Protein AF-A0A7V4LCJ4-F1 (afdb_monomer_lite)

Structure (mmCIF, N/CA/C/O backbone):
data_AF-A0A7V4LCJ4-F1
#
_entry.id   AF-A0A7V4LCJ4-F1
#
loop_
_atom_site.group_PDB
_atom_site.id
_atom_site.type_symbol
_atom_site.label_atom_id
_atom_site.label_alt_id
_atom_site.label_comp_id
_atom_site.label_asym_id
_atom_site.label_entity_id
_atom_site.label_seq_id
_atom_site.pdbx_PDB_ins_code
_atom_site.Cartn_x
_atom_site.Cartn_y
_atom_site.Cartn_z
_atom_site.occupancy
_atom_site.B_iso_or_equiv
_atom_site.auth_seq_id
_atom_site.auth_comp_id
_atom_site.auth_asym_id
_atom_site.auth_atom_id
_atom_site.pdbx_PDB_model_num
ATOM 1 N N . MET A 1 1 ? -3.387 7.070 -2.783 1.00 85.12 1 MET A N 1
ATOM 2 C CA . MET A 1 1 ? -1.949 6.746 -2.826 1.00 85.12 1 MET A CA 1
ATOM 3 C C . MET A 1 1 ? -1.709 5.757 -3.952 1.00 85.12 1 MET A C 1
ATOM 5 O O . MET A 1 1 ? -2.583 4.929 -4.185 1.00 85.12 1 MET A O 1
ATOM 9 N N . ARG A 1 2 ? -0.568 5.851 -4.642 1.00 87.88 2 ARG A N 1
ATOM 10 C CA . ARG A 1 2 ? -0.123 4.853 -5.621 1.00 87.88 2 ARG A CA 1
ATOM 11 C C . ARG A 1 2 ? 1.077 4.107 -5.054 1.00 87.88 2 ARG A C 1
ATOM 13 O O . ARG A 1 2 ? 2.054 4.746 -4.688 1.00 87.88 2 ARG A O 1
ATOM 20 N N . PHE A 1 3 ? 0.974 2.788 -5.010 1.00 88.44 3 PHE A N 1
ATOM 21 C CA . PHE A 1 3 ? 2.030 1.872 -4.605 1.00 88.44 3 PHE A CA 1
ATOM 22 C C . PHE A 1 3 ? 2.718 1.305 -5.842 1.00 88.44 3 PHE A C 1
ATOM 24 O O . PHE A 1 3 ? 2.034 0.913 -6.791 1.00 88.44 3 PHE A O 1
ATOM 31 N N . PHE A 1 4 ? 4.043 1.230 -5.816 1.00 87.25 4 PHE A N 1
ATOM 32 C CA . PHE A 1 4 ? 4.848 0.528 -6.810 1.00 87.25 4 PHE A CA 1
ATOM 33 C C . PHE A 1 4 ? 5.314 -0.794 -6.207 1.00 87.25 4 PHE A C 1
ATOM 35 O O . PHE A 1 4 ? 5.904 -0.829 -5.130 1.00 87.25 4 PHE A O 1
ATOM 42 N N . VAL A 1 5 ? 4.977 -1.896 -6.867 1.00 87.50 5 VAL A N 1
ATOM 43 C CA . VAL A 1 5 ? 5.162 -3.244 -6.320 1.00 87.50 5 VAL A CA 1
ATOM 44 C C . VAL A 1 5 ? 5.657 -4.198 -7.392 1.00 87.50 5 VAL A C 1
ATOM 46 O O . VAL A 1 5 ? 5.302 -4.075 -8.568 1.00 87.50 5 VAL A O 1
ATOM 49 N N . THR A 1 6 ? 6.461 -5.180 -6.988 1.00 87.50 6 THR A N 1
ATOM 50 C CA . THR A 1 6 ? 6.805 -6.302 -7.865 1.00 87.50 6 THR A CA 1
ATOM 51 C C . THR A 1 6 ? 5.586 -7.205 -8.077 1.00 87.50 6 THR A C 1
ATOM 53 O O . THR A 1 6 ? 4.567 -7.079 -7.396 1.00 87.50 6 THR A O 1
ATOM 56 N N . ALA A 1 7 ? 5.674 -8.152 -9.015 1.00 83.38 7 ALA A N 1
ATOM 57 C CA . ALA A 1 7 ? 4.612 -9.136 -9.229 1.00 83.38 7 ALA A CA 1
ATOM 58 C C . ALA A 1 7 ? 4.234 -9.893 -7.939 1.00 83.38 7 ALA A C 1
ATOM 60 O O . ALA A 1 7 ? 3.046 -10.079 -7.675 1.00 83.38 7 ALA A O 1
ATOM 61 N N . ALA A 1 8 ? 5.225 -10.285 -7.131 1.00 82.62 8 ALA A N 1
ATOM 62 C CA . ALA A 1 8 ? 5.003 -11.021 -5.887 1.00 82.62 8 ALA A CA 1
ATOM 63 C C . ALA A 1 8 ? 4.323 -10.137 -4.830 1.00 82.62 8 ALA A C 1
ATOM 65 O O . ALA A 1 8 ? 3.254 -10.482 -4.331 1.00 82.62 8 ALA A O 1
ATOM 66 N N . ASP A 1 9 ? 4.879 -8.951 -4.582 1.00 85.25 9 ASP A N 1
ATOM 67 C CA . ASP A 1 9 ? 4.357 -8.009 -3.583 1.00 85.25 9 ASP A CA 1
ATOM 68 C C . ASP A 1 9 ? 2.964 -7.484 -3.948 1.00 85.25 9 ASP A C 1
ATOM 70 O O . ASP A 1 9 ? 2.136 -7.198 -3.083 1.00 85.25 9 ASP A O 1
ATOM 74 N N . SER A 1 10 ? 2.669 -7.390 -5.249 1.00 87.56 10 SER A N 1
ATOM 75 C CA . SER A 1 10 ? 1.354 -6.964 -5.723 1.00 87.56 10 SER A CA 1
ATOM 76 C C . SER A 1 10 ? 0.244 -7.926 -5.314 1.00 87.56 10 SER A C 1
ATOM 78 O O . SER A 1 10 ? -0.865 -7.475 -5.032 1.00 87.56 10 SER A O 1
ATOM 80 N N . GLN A 1 11 ? 0.528 -9.232 -5.250 1.00 87.50 11 GLN A N 1
ATOM 81 C CA . GLN A 1 11 ? -0.453 -10.219 -4.810 1.00 87.50 11 GLN A CA 1
ATOM 82 C C . GLN A 1 11 ? -0.753 -10.036 -3.325 1.00 87.50 11 GLN A C 1
ATOM 84 O O . GLN A 1 11 ? -1.921 -9.882 -2.971 1.00 87.50 11 GLN A O 1
ATOM 89 N N . GLU A 1 12 ? 0.287 -9.946 -2.492 1.00 88.44 12 GLU A N 1
ATOM 90 C CA . GLU A 1 12 ? 0.134 -9.749 -1.049 1.00 88.44 12 GLU A CA 1
ATOM 91 C C . GLU A 1 12 ? -0.631 -8.454 -0.738 1.00 88.44 12 GLU A C 1
ATOM 93 O O . GLU A 1 12 ? -1.626 -8.468 -0.008 1.00 88.44 12 GLU A O 1
ATOM 98 N N . LEU A 1 13 ? -0.238 -7.336 -1.357 1.00 88.44 13 LEU A N 1
ATOM 99 C CA . LEU A 1 13 ? -0.891 -6.045 -1.148 1.00 88.44 13 LEU A CA 1
ATOM 100 C C . LEU A 1 13 ? -2.367 -6.077 -1.571 1.00 88.44 13 LEU A C 1
ATOM 102 O O . LEU A 1 13 ? -3.231 -5.581 -0.849 1.00 88.44 13 LEU A O 1
ATOM 106 N N . VAL A 1 14 ? -2.681 -6.677 -2.722 1.00 90.81 14 VAL A N 1
ATOM 107 C CA . VAL A 1 14 ? -4.064 -6.799 -3.206 1.00 90.81 14 VAL A CA 1
ATOM 108 C C . VAL A 1 14 ? -4.901 -7.689 -2.291 1.00 90.81 14 VAL A C 1
ATOM 110 O O . VAL A 1 14 ? -6.066 -7.373 -2.049 1.00 90.81 14 VAL A O 1
ATOM 113 N N . GLU A 1 15 ? -4.348 -8.785 -1.775 1.00 90.94 15 GLU A N 1
ATOM 114 C CA . GLU A 1 15 ? -5.051 -9.644 -0.820 1.00 90.94 15 GLU A CA 1
ATOM 115 C C . GLU A 1 15 ? -5.373 -8.900 0.473 1.00 90.94 15 GLU A C 1
ATOM 117 O O . GLU A 1 15 ? -6.510 -8.970 0.943 1.00 90.94 15 GLU A O 1
ATOM 122 N N . VAL A 1 16 ? -4.424 -8.120 0.997 1.00 89.81 16 VAL A N 1
ATOM 123 C CA . VAL A 1 16 ? -4.652 -7.274 2.173 1.00 89.81 16 VAL A CA 1
ATOM 124 C C . VAL A 1 16 ? -5.736 -6.235 1.888 1.00 89.81 16 VAL A C 1
ATOM 126 O O . VAL A 1 16 ? -6.701 -6.145 2.641 1.00 89.81 16 VAL A O 1
ATOM 129 N N . LEU A 1 17 ? -5.648 -5.498 0.779 1.00 90.31 17 LEU A N 1
ATOM 130 C CA . LEU A 1 17 ? -6.649 -4.485 0.424 1.00 90.31 17 LEU A CA 1
ATOM 131 C C . LEU A 1 17 ? -8.045 -5.098 0.222 1.00 90.31 17 LEU A C 1
ATOM 133 O O . LEU A 1 17 ? -9.034 -4.526 0.678 1.00 90.31 17 LEU A O 1
ATOM 137 N N . LYS A 1 18 ? -8.136 -6.282 -0.403 1.00 90.94 18 LYS A N 1
ATOM 138 C CA . LYS A 1 18 ? -9.396 -7.031 -0.552 1.00 90.94 18 LYS A CA 1
ATOM 139 C C . LYS A 1 18 ? -9.966 -7.471 0.793 1.00 90.94 18 LYS A C 1
ATOM 141 O O . LYS A 1 18 ? -11.162 -7.296 1.009 1.00 90.94 18 LYS A O 1
ATOM 146 N N . ALA A 1 19 ? -9.141 -8.054 1.664 1.00 88.75 19 ALA A N 1
ATOM 147 C CA . ALA A 1 19 ? -9.567 -8.533 2.979 1.00 88.75 19 ALA A CA 1
ATOM 148 C C . ALA A 1 19 ? -10.114 -7.391 3.846 1.00 88.75 19 ALA A C 1
ATOM 150 O O . ALA A 1 19 ? -11.091 -7.563 4.569 1.00 88.75 19 ALA A O 1
ATOM 151 N N . GLU A 1 20 ? -9.519 -6.212 3.699 1.00 86.44 20 GLU A N 1
ATOM 152 C CA . GLU A 1 20 ? -9.886 -4.991 4.409 1.00 86.44 20 GLU A CA 1
ATOM 153 C C . GLU A 1 20 ? -11.048 -4.223 3.752 1.00 86.44 20 GLU A C 1
ATOM 155 O O . GLU A 1 20 ? -11.506 -3.212 4.283 1.00 86.44 20 GLU A O 1
ATOM 160 N N . GLY A 1 21 ? -11.528 -4.670 2.585 1.00 87.81 21 GLY A N 1
ATOM 161 C CA . GLY A 1 21 ? -12.590 -3.995 1.833 1.00 87.81 21 GLY A CA 1
ATOM 162 C C . GLY A 1 21 ? -12.184 -2.625 1.281 1.00 87.81 21 GLY A C 1
ATOM 163 O O . GLY A 1 21 ? -13.046 -1.790 1.002 1.00 87.81 21 GLY A O 1
ATOM 164 N N . VAL A 1 22 ? -10.883 -2.373 1.126 1.00 88.50 22 VAL A N 1
ATOM 165 C CA . VAL A 1 22 ? -10.361 -1.104 0.618 1.00 88.50 22 VAL A CA 1
ATOM 166 C C . VAL A 1 22 ? -10.486 -1.094 -0.905 1.00 88.50 22 VAL A C 1
ATOM 168 O O . VAL A 1 22 ? -9.974 -2.001 -1.564 1.00 88.50 22 VAL A O 1
ATOM 171 N N . PRO A 1 23 ? -11.127 -0.077 -1.507 1.00 89.75 23 PRO A N 1
ATOM 172 C CA . PRO A 1 23 ? -11.166 0.049 -2.953 1.00 89.75 23 PRO A CA 1
ATOM 173 C C . PRO A 1 23 ? -9.761 0.339 -3.488 1.00 89.75 23 PRO A C 1
ATOM 175 O O . PRO A 1 23 ? -9.086 1.275 -3.048 1.00 89.75 23 PRO A O 1
ATOM 178 N N . TYR A 1 24 ? -9.343 -0.456 -4.466 1.00 91.62 24 TYR A N 1
ATOM 179 C CA . TYR A 1 24 ? -8.071 -0.290 -5.152 1.00 91.62 24 TYR A CA 1
ATOM 180 C C . TYR A 1 24 ? -8.232 -0.498 -6.657 1.00 91.62 24 TYR A C 1
ATOM 182 O O . TYR A 1 24 ? -9.149 -1.176 -7.124 1.00 91.62 24 TYR A O 1
ATOM 190 N N . GLN A 1 25 ? -7.310 0.079 -7.414 1.00 92.12 25 GLN A N 1
ATOM 191 C CA . GLN A 1 25 ? -7.175 -0.103 -8.846 1.00 92.12 25 GLN A CA 1
ATOM 192 C C . GLN A 1 25 ? -5.757 -0.577 -9.141 1.00 92.12 25 GLN A C 1
ATOM 194 O O . GLN A 1 25 ? -4.786 0.064 -8.752 1.00 92.12 25 GLN A O 1
ATOM 199 N N . MET A 1 26 ? -5.635 -1.704 -9.836 1.00 90.31 26 MET A N 1
ATOM 200 C CA . MET A 1 26 ? -4.343 -2.237 -10.253 1.00 90.31 26 MET A CA 1
ATOM 201 C C . MET A 1 26 ? -4.058 -1.847 -11.704 1.00 90.31 26 MET A C 1
ATOM 203 O O . MET A 1 26 ? -4.942 -1.887 -12.560 1.00 90.31 26 MET A O 1
ATOM 207 N N . GLY A 1 27 ? -2.812 -1.488 -11.977 1.00 86.62 27 GLY A N 1
ATOM 208 C CA . GLY A 1 27 ? -2.295 -1.173 -13.298 1.00 86.62 27 GLY A CA 1
ATOM 209 C C . GLY A 1 27 ? -0.920 -1.794 -13.507 1.00 86.62 27 GLY A C 1
ATOM 210 O O . GLY A 1 27 ? -0.236 -2.188 -12.563 1.00 86.62 27 GLY A O 1
ATOM 211 N N . LYS A 1 28 ? -0.507 -1.891 -14.769 1.00 84.25 28 LYS A N 1
ATOM 212 C CA . LYS A 1 28 ? 0.855 -2.283 -15.127 1.00 84.25 28 LYS A CA 1
ATOM 213 C C . LYS A 1 28 ? 1.699 -1.013 -15.218 1.00 84.25 28 LYS A C 1
ATOM 215 O O . LYS A 1 28 ? 1.436 -0.181 -16.082 1.00 84.25 28 LYS A O 1
ATOM 220 N N . GLY A 1 29 ? 2.662 -0.854 -14.312 1.00 71.50 29 GLY A N 1
ATOM 221 C CA . GLY A 1 29 ? 3.504 0.342 -14.228 1.00 71.50 29 GLY A CA 1
ATOM 222 C C . GLY A 1 29 ? 4.606 0.352 -15.280 1.00 71.50 29 GLY A C 1
ATOM 223 O O . GLY A 1 29 ? 4.840 1.365 -15.933 1.00 71.50 29 GLY A O 1
ATOM 224 N N . GLY A 1 30 ? 5.253 -0.795 -15.488 1.00 77.94 30 GLY A N 1
ATOM 225 C CA . GLY A 1 30 ? 6.308 -0.945 -16.482 1.00 77.94 30 GLY A CA 1
ATOM 226 C C . GLY A 1 30 ? 7.114 -2.220 -16.284 1.00 77.94 30 GLY A C 1
ATOM 227 O O . GLY A 1 30 ? 6.737 -3.106 -15.522 1.00 77.94 30 GLY A O 1
ATOM 228 N N . SER A 1 31 ? 8.238 -2.314 -16.981 1.00 71.75 31 SER A N 1
ATOM 229 C CA . SER A 1 31 ? 9.224 -3.374 -16.782 1.00 71.75 31 SER A CA 1
ATOM 230 C C . SER A 1 31 ? 10.582 -2.729 -16.558 1.00 71.75 31 SER A C 1
ATOM 232 O O . SER A 1 31 ? 11.080 -2.044 -17.457 1.00 71.75 31 SER A O 1
ATOM 234 N N . ILE A 1 32 ? 11.174 -2.938 -15.385 1.00 71.81 32 ILE A N 1
ATOM 235 C CA . ILE A 1 32 ? 12.540 -2.499 -15.114 1.00 71.81 32 ILE A CA 1
ATOM 236 C C . ILE A 1 32 ? 13.467 -3.591 -15.634 1.00 71.81 32 ILE A C 1
ATOM 238 O O . ILE A 1 32 ? 13.328 -4.772 -15.312 1.00 71.81 32 ILE A O 1
ATOM 242 N N . ARG A 1 33 ? 14.384 -3.195 -16.516 1.00 63.25 33 ARG A N 1
ATOM 243 C CA . ARG A 1 33 ? 15.390 -4.086 -17.086 1.00 63.25 33 ARG A CA 1
ATOM 244 C C . ARG A 1 33 ? 16.687 -3.861 -16.328 1.00 63.25 33 ARG A C 1
ATOM 246 O O . ARG A 1 33 ? 17.367 -2.867 -16.568 1.00 63.25 33 ARG A O 1
ATOM 253 N N . GLU A 1 34 ? 17.025 -4.776 -15.429 1.00 61.94 34 GLU A N 1
ATOM 254 C CA . GLU A 1 34 ? 18.325 -4.753 -14.769 1.00 61.94 34 GLU A CA 1
ATOM 255 C C . GLU A 1 34 ? 19.388 -5.334 -15.707 1.00 61.94 34 GLU A C 1
ATOM 257 O O . GLU A 1 34 ? 19.236 -6.414 -16.292 1.00 61.94 34 GLU A O 1
ATOM 262 N N . LEU A 1 35 ? 20.472 -4.579 -15.889 1.00 57.69 35 LEU A N 1
ATOM 263 C CA . LEU A 1 35 ? 21.605 -4.963 -16.724 1.00 57.69 35 LEU A CA 1
ATOM 264 C C . LEU A 1 35 ? 22.308 -6.188 -16.120 1.00 57.69 35 LEU A C 1
ATOM 266 O O . LEU A 1 35 ? 23.120 -6.061 -15.213 1.00 57.69 35 LEU A O 1
ATOM 270 N N . GLY A 1 36 ? 22.005 -7.371 -16.663 1.00 63.78 36 GLY A N 1
ATOM 271 C CA . GLY A 1 36 ? 22.713 -8.626 -16.377 1.00 63.78 36 GLY A CA 1
ATOM 272 C C . GLY A 1 36 ? 21.877 -9.727 -15.722 1.00 63.78 36 GLY A C 1
ATOM 273 O O . GLY A 1 36 ? 22.286 -10.883 -15.785 1.00 63.78 36 GLY A O 1
ATOM 274 N N . THR A 1 37 ? 20.700 -9.410 -15.171 1.00 62.31 37 THR A N 1
ATOM 275 C CA . THR A 1 37 ? 19.968 -10.350 -14.291 1.00 62.31 37 THR A CA 1
ATOM 276 C C . THR A 1 37 ? 18.538 -10.651 -14.754 1.00 62.31 37 THR A C 1
ATOM 278 O O . THR A 1 37 ? 17.969 -11.669 -14.368 1.00 62.31 37 THR A O 1
ATOM 281 N N . GLY A 1 38 ? 17.963 -9.827 -15.638 1.00 64.12 38 GLY A N 1
ATOM 282 C CA . GLY A 1 38 ? 16.626 -10.038 -16.203 1.00 64.12 38 GLY A CA 1
ATOM 283 C C . GLY A 1 38 ? 15.787 -8.761 -16.239 1.00 64.12 38 GLY A C 1
ATOM 284 O O . GLY A 1 38 ? 16.253 -7.673 -15.908 1.00 64.12 38 GLY A O 1
ATOM 285 N N . SER A 1 39 ? 14.539 -8.886 -16.680 1.00 69.31 39 SER A N 1
ATOM 286 C CA . SER A 1 39 ? 13.529 -7.831 -16.557 1.00 69.31 39 SER A CA 1
ATOM 287 C C . SER A 1 39 ? 12.472 -8.268 -15.558 1.00 69.31 39 SER A C 1
ATOM 289 O O . SER A 1 39 ? 11.924 -9.359 -15.720 1.00 69.31 39 SER A O 1
ATOM 291 N N . TYR A 1 40 ? 12.154 -7.425 -14.583 1.00 74.12 40 TYR A N 1
ATOM 292 C CA . TYR A 1 40 ? 11.015 -7.634 -13.694 1.00 74.12 40 TYR A CA 1
ATOM 293 C C . TYR A 1 40 ? 9.918 -6.625 -14.005 1.00 74.12 40 TYR A C 1
ATOM 295 O O . TYR A 1 40 ? 10.163 -5.475 -14.381 1.00 74.12 40 TYR A O 1
ATOM 303 N N . GLU A 1 41 ? 8.683 -7.100 -13.904 1.00 82.94 41 GLU A N 1
ATOM 304 C CA . GLU A 1 41 ? 7.494 -6.288 -14.105 1.00 82.94 41 GLU A CA 1
ATOM 305 C C . GLU A 1 41 ? 7.153 -5.558 -12.809 1.00 82.94 41 GLU A C 1
ATOM 307 O O . GLU A 1 41 ? 7.081 -6.166 -11.739 1.00 82.94 41 GLU A O 1
ATOM 312 N N . ILE A 1 42 ? 6.928 -4.255 -12.934 1.00 85.69 42 ILE A N 1
ATOM 313 C CA . ILE A 1 42 ? 6.442 -3.398 -11.863 1.00 85.69 42 ILE A CA 1
ATOM 314 C C . ILE A 1 42 ? 4.966 -3.128 -12.107 1.00 85.69 42 ILE A C 1
ATOM 316 O O . ILE A 1 42 ? 4.543 -2.716 -13.195 1.00 85.69 42 ILE A O 1
ATOM 320 N N . TYR A 1 43 ? 4.185 -3.336 -11.062 1.00 89.38 43 TYR A N 1
ATOM 321 C CA . TYR A 1 43 ? 2.761 -3.076 -11.022 1.00 89.38 43 TYR A CA 1
ATOM 322 C C . TYR A 1 43 ? 2.497 -1.846 -10.163 1.00 89.38 43 TYR A C 1
ATOM 324 O O . TYR A 1 43 ? 3.232 -1.541 -9.225 1.00 89.38 43 TYR A O 1
ATOM 332 N N . THR A 1 44 ? 1.442 -1.123 -10.513 1.00 91.31 44 THR A N 1
ATOM 333 C CA . THR A 1 44 ? 0.956 0.015 -9.740 1.00 91.31 44 THR A CA 1
ATOM 334 C C . THR A 1 44 ? -0.351 -0.365 -9.077 1.00 91.31 44 THR A C 1
ATOM 336 O O . THR A 1 44 ? -1.267 -0.832 -9.756 1.00 91.31 44 THR A O 1
ATOM 339 N N . VAL A 1 45 ? -0.462 -0.145 -7.775 1.00 91.25 45 VAL A N 1
ATOM 340 C CA . VAL A 1 45 ? -1.717 -0.310 -7.040 1.00 91.25 45 VAL A CA 1
ATOM 341 C C . VAL A 1 45 ? -2.128 1.053 -6.509 1.00 91.25 45 VAL A C 1
ATOM 343 O O . VAL A 1 45 ? -1.470 1.621 -5.648 1.00 91.25 45 VAL A O 1
ATOM 346 N N . ASP A 1 46 ? -3.206 1.612 -7.036 1.00 90.94 46 ASP A N 1
ATOM 347 C CA . ASP A 1 46 ? -3.794 2.848 -6.540 1.00 90.94 46 ASP A CA 1
ATOM 348 C C . ASP A 1 46 ? -4.862 2.491 -5.503 1.00 90.94 46 ASP A C 1
ATOM 350 O O . ASP A 1 46 ? -5.859 1.861 -5.841 1.00 90.94 46 ASP A O 1
ATOM 354 N N . ALA A 1 47 ? -4.680 2.893 -4.245 1.00 90.00 47 ALA A N 1
ATOM 355 C CA . ALA A 1 47 ? -5.688 2.720 -3.199 1.00 90.00 47 ALA A CA 1
ATOM 356 C C . ALA A 1 47 ? -5.925 4.025 -2.437 1.00 90.00 47 ALA A C 1
ATOM 358 O O . ALA A 1 47 ? -5.028 4.866 -2.281 1.00 90.00 47 ALA A O 1
ATOM 359 N N . TYR A 1 48 ? -7.152 4.209 -1.954 1.00 87.38 48 TYR A N 1
ATOM 360 C CA . TYR A 1 48 ? -7.507 5.369 -1.145 1.00 87.38 48 TYR A CA 1
ATOM 361 C C . TYR A 1 48 ? -7.341 5.036 0.336 1.00 87.38 48 TYR A C 1
ATOM 363 O O . TYR A 1 48 ? -8.247 4.506 0.972 1.00 87.38 48 TYR A O 1
ATOM 371 N N . LEU A 1 49 ? -6.154 5.330 0.864 1.00 87.81 49 LEU A N 1
ATOM 372 C CA . LEU A 1 49 ? -5.814 5.122 2.265 1.00 87.81 49 LEU A CA 1
ATOM 373 C C . LEU A 1 49 ? -5.337 6.431 2.897 1.00 87.81 49 LEU A C 1
ATOM 375 O O . LEU A 1 49 ? -4.618 7.187 2.232 1.00 87.81 49 LEU A O 1
ATOM 379 N N . PRO A 1 50 ? -5.718 6.704 4.156 1.00 85.75 50 PRO A N 1
ATOM 380 C CA . PRO A 1 50 ? -5.198 7.843 4.892 1.00 85.75 50 PRO A CA 1
ATOM 381 C C . PRO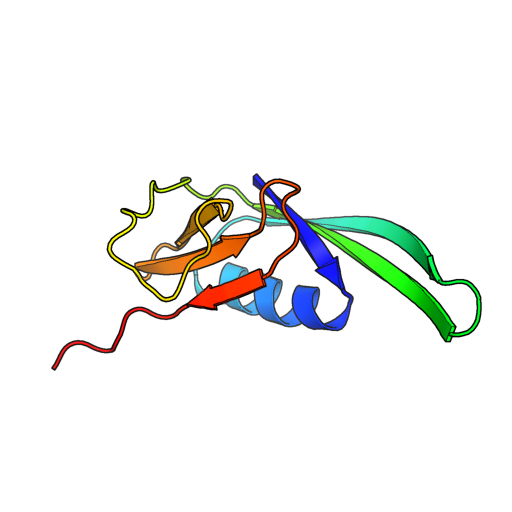 A 1 50 ? -3.713 7.632 5.196 1.00 85.75 50 PRO A C 1
ATOM 383 O O . PRO A 1 50 ? -3.318 6.614 5.770 1.00 85.75 50 PRO A O 1
ATOM 386 N N . GLU A 1 51 ? -2.896 8.611 4.815 1.00 86.81 51 GLU A N 1
ATOM 387 C CA . GLU A 1 51 ? -1.507 8.689 5.262 1.00 86.81 51 GLU A CA 1
ATOM 388 C C . GLU A 1 51 ? -1.487 9.068 6.744 1.00 86.81 51 GLU A C 1
ATOM 390 O O . GLU A 1 51 ? -2.168 10.009 7.166 1.00 86.81 51 GLU A O 1
ATOM 395 N N . ILE A 1 52 ? -0.706 8.338 7.533 1.00 83.62 52 ILE A N 1
ATOM 396 C CA . ILE A 1 52 ? -0.485 8.640 8.940 1.00 83.62 52 ILE A CA 1
ATOM 397 C C . ILE A 1 52 ? 0.967 9.048 9.155 1.00 83.62 52 ILE A C 1
ATOM 399 O O . ILE A 1 52 ? 1.896 8.483 8.578 1.00 83.62 52 ILE A O 1
ATOM 403 N N . LYS A 1 53 ? 1.169 10.032 10.031 1.00 73.56 53 LYS A N 1
ATOM 404 C CA . LYS A 1 53 ? 2.510 10.374 10.496 1.00 73.56 53 LYS A CA 1
ATOM 405 C C . LYS A 1 53 ? 2.936 9.344 11.522 1.00 73.56 53 LYS A C 1
ATOM 407 O O . LYS A 1 53 ? 2.350 9.267 12.602 1.00 73.56 53 LYS A O 1
ATOM 412 N N . ILE A 1 54 ? 3.958 8.578 11.184 1.00 67.44 54 ILE A N 1
ATOM 413 C CA . ILE A 1 54 ? 4.613 7.703 12.141 1.00 67.44 54 ILE A CA 1
ATOM 414 C C . ILE A 1 54 ? 5.530 8.585 12.981 1.00 67.44 54 ILE A C 1
ATOM 416 O O . ILE A 1 54 ? 6.370 9.310 12.450 1.00 67.44 54 ILE A O 1
ATOM 420 N N . SER A 1 55 ? 5.342 8.583 14.296 1.00 56.19 55 SER A N 1
ATOM 421 C CA . SER A 1 55 ? 6.301 9.230 15.187 1.00 56.19 55 SER A CA 1
ATOM 422 C C . SER A 1 55 ? 7.594 8.415 15.194 1.00 56.19 55 SER A C 1
ATOM 424 O O . SER A 1 55 ? 7.540 7.193 15.309 1.00 56.19 55 SER A O 1
ATOM 426 N N . HIS A 1 56 ? 8.744 9.096 15.156 1.00 52.94 56 HIS A N 1
ATOM 427 C CA . HIS A 1 56 ? 10.113 8.541 15.182 1.00 52.94 56 HIS A CA 1
ATOM 428 C C . HIS A 1 56 ? 10.427 7.559 16.335 1.00 52.94 56 HIS A C 1
ATOM 430 O O . HIS A 1 56 ? 11.547 7.072 16.459 1.00 52.94 56 HIS A O 1
ATOM 436 N N . THR A 1 57 ? 9.473 7.298 17.225 1.00 50.03 57 THR A N 1
ATOM 437 C CA . THR A 1 57 ? 9.573 6.318 18.306 1.00 50.03 57 THR A CA 1
ATOM 438 C C . THR A 1 57 ? 9.427 4.874 17.821 1.00 50.03 57 THR A C 1
ATOM 440 O O . THR A 1 57 ? 9.851 3.959 18.527 1.00 50.03 57 THR A O 1
ATOM 443 N N . ASP A 1 58 ? 8.855 4.652 16.635 1.00 56.56 58 ASP A N 1
ATOM 444 C CA . ASP A 1 58 ? 8.790 3.332 16.012 1.00 56.56 58 ASP A CA 1
ATOM 445 C C . ASP A 1 58 ? 10.141 3.013 15.351 1.00 56.56 58 ASP A C 1
ATOM 447 O O . ASP A 1 58 ? 10.368 3.283 14.178 1.00 56.56 58 ASP A O 1
ATOM 451 N N . GLN A 1 59 ? 11.064 2.417 16.116 1.00 53.62 59 GLN A N 1
ATOM 452 C CA . GLN A 1 59 ? 12.407 1.992 15.661 1.00 53.62 59 GLN A CA 1
ATOM 453 C C . GLN A 1 59 ? 12.410 1.019 14.464 1.00 53.62 59 GLN A C 1
ATOM 455 O O . GLN A 1 59 ? 13.471 0.595 14.015 1.00 53.62 59 GLN A O 1
ATOM 460 N N . ARG A 1 60 ? 11.234 0.600 13.995 1.00 56.19 60 ARG A N 1
ATOM 461 C CA . ARG A 1 60 ? 11.049 -0.308 12.862 1.00 56.19 60 ARG A CA 1
ATOM 462 C C . ARG A 1 60 ? 10.914 0.411 11.524 1.00 56.19 60 ARG A C 1
ATOM 464 O O . ARG A 1 60 ? 10.773 -0.270 10.518 1.00 56.19 60 ARG A O 1
ATOM 471 N N . LEU A 1 61 ? 10.881 1.740 11.529 1.00 62.38 61 LEU A N 1
ATOM 472 C CA . LEU A 1 61 ? 10.524 2.539 10.368 1.00 62.38 61 LEU A CA 1
ATOM 473 C C . LEU A 1 61 ? 11.598 3.593 10.131 1.00 62.38 61 LEU A C 1
ATOM 475 O O . LEU A 1 61 ? 11.919 4.375 11.031 1.00 62.38 61 LEU A O 1
ATOM 479 N N . ASP A 1 62 ? 12.168 3.581 8.930 1.00 63.03 62 ASP A N 1
ATOM 480 C CA . ASP A 1 62 ? 13.146 4.570 8.508 1.00 63.03 62 ASP A CA 1
ATOM 481 C C . ASP A 1 62 ? 12.515 5.970 8.509 1.00 63.03 62 ASP A C 1
ATOM 483 O O . ASP A 1 62 ? 11.314 6.155 8.293 1.00 63.03 62 ASP A O 1
ATOM 487 N N . ALA A 1 63 ? 13.333 6.987 8.793 1.00 62.84 63 ALA A N 1
ATOM 488 C CA . ALA A 1 63 ? 12.870 8.373 8.916 1.00 62.84 63 ALA A CA 1
ATOM 489 C C . ALA A 1 63 ? 12.245 8.923 7.615 1.00 62.84 63 ALA A C 1
ATOM 491 O O . ALA A 1 63 ? 11.524 9.920 7.660 1.00 62.84 63 ALA A O 1
ATOM 492 N N . ASP A 1 64 ? 12.502 8.252 6.491 1.00 74.62 64 ASP A N 1
ATOM 493 C CA . ASP A 1 64 ? 12.027 8.571 5.148 1.00 74.62 64 ASP A CA 1
ATOM 494 C C . ASP A 1 64 ? 10.926 7.604 4.655 1.00 74.62 64 ASP A C 1
ATOM 496 O O . ASP A 1 64 ? 10.630 7.542 3.464 1.00 74.62 64 ASP A O 1
ATOM 500 N N . SER A 1 65 ? 10.266 6.860 5.547 1.00 81.19 65 SER A N 1
ATOM 501 C CA . SER A 1 65 ? 9.128 6.008 5.177 1.00 81.19 65 SER A CA 1
ATOM 502 C C . SER A 1 65 ? 7.782 6.722 5.372 1.00 81.19 65 SER A C 1
ATOM 504 O O . SER A 1 65 ? 7.574 7.508 6.300 1.00 81.19 65 SER A O 1
ATOM 506 N N . ARG A 1 66 ? 6.810 6.415 4.511 1.00 85.25 66 ARG A N 1
ATOM 507 C CA . ARG A 1 66 ? 5.401 6.806 4.645 1.00 85.25 66 ARG A CA 1
ATOM 508 C C . ARG A 1 66 ? 4.583 5.621 5.134 1.00 85.25 66 ARG A C 1
ATOM 510 O O . ARG A 1 66 ? 4.770 4.507 4.655 1.00 85.25 66 ARG A O 1
ATOM 517 N N . ALA A 1 67 ? 3.635 5.862 6.039 1.00 87.19 67 ALA A N 1
ATOM 518 C CA . ALA A 1 67 ? 2.663 4.849 6.442 1.00 87.19 67 ALA A CA 1
ATOM 519 C C . ALA A 1 67 ? 1.250 5.212 6.029 1.00 87.19 67 ALA A C 1
ATOM 521 O O . ALA A 1 67 ? 0.806 6.353 6.153 1.00 87.19 67 ALA A O 1
ATOM 522 N N . PHE A 1 68 ? 0.509 4.181 5.659 1.00 88.69 68 PHE A N 1
ATOM 523 C CA . PHE A 1 68 ? -0.901 4.248 5.337 1.00 88.69 68 PHE A CA 1
ATOM 524 C C . PHE A 1 68 ? -1.656 3.297 6.250 1.00 88.69 68 PHE A C 1
ATOM 526 O O . PHE A 1 68 ? -1.326 2.113 6.335 1.00 88.69 68 PHE A O 1
ATOM 533 N N . GLN A 1 69 ? -2.663 3.816 6.945 1.00 87.62 69 GLN A N 1
ATOM 534 C CA . GLN A 1 69 ? -3.446 3.016 7.875 1.00 87.62 69 GLN A CA 1
ATOM 535 C C . GLN A 1 69 ? -4.593 2.313 7.151 1.00 87.62 69 GLN A C 1
ATOM 537 O O . GLN A 1 69 ? -5.406 2.945 6.476 1.00 87.62 69 GLN A O 1
ATOM 542 N N . LEU A 1 70 ? -4.665 0.998 7.327 1.00 88.44 70 LEU A N 1
ATOM 543 C CA . LEU A 1 70 ? -5.775 0.160 6.897 1.00 88.44 70 LEU A CA 1
ATOM 544 C C . LEU A 1 70 ? -6.914 0.184 7.932 1.00 88.44 70 LEU A C 1
ATOM 546 O O . LEU A 1 70 ? -6.658 0.427 9.116 1.00 88.44 70 LEU A O 1
ATOM 550 N N . PRO A 1 71 ? -8.161 -0.113 7.523 1.00 85.19 71 PRO A N 1
ATOM 551 C CA . PRO A 1 71 ? -9.323 -0.172 8.413 1.00 85.19 71 PRO A CA 1
ATOM 552 C C . PRO A 1 71 ? -9.139 -1.039 9.670 1.00 85.19 71 PRO A C 1
ATOM 554 O O . PRO A 1 71 ? -9.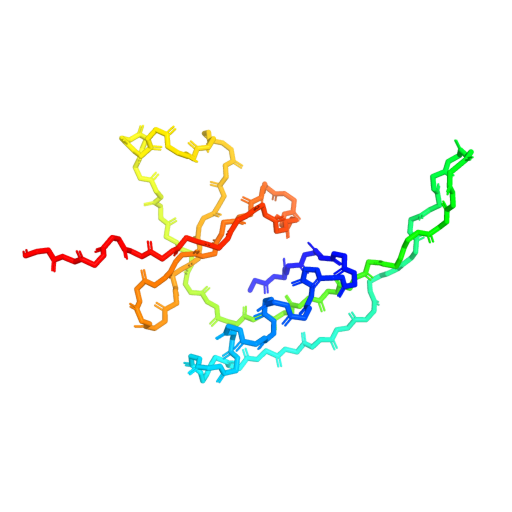620 -0.667 10.738 1.00 85.19 71 PRO A O 1
ATOM 557 N N . SER A 1 72 ? -8.408 -2.153 9.589 1.00 83.12 72 SER A N 1
ATOM 558 C CA . SER A 1 72 ? -8.111 -3.029 10.730 1.00 83.12 72 SER A CA 1
ATOM 559 C C . SER A 1 72 ? -7.035 -2.489 11.676 1.00 83.12 72 SER A C 1
ATOM 561 O O . SER A 1 72 ? -6.664 -3.170 12.632 1.00 83.12 72 SER A O 1
ATOM 563 N N . GLY A 1 73 ? -6.437 -1.335 11.373 1.00 80.94 73 GLY A N 1
ATOM 564 C CA . GLY A 1 73 ? -5.272 -0.800 12.077 1.00 80.94 73 GLY A CA 1
ATOM 565 C C . GLY A 1 73 ? -3.925 -1.370 11.618 1.00 80.94 73 GLY A C 1
ATOM 566 O O . GLY A 1 73 ? -2.905 -1.028 12.211 1.00 80.94 73 GLY A O 1
ATOM 567 N N . ARG A 1 74 ? -3.897 -2.212 10.572 1.00 85.94 74 ARG A N 1
ATOM 568 C CA . ARG A 1 74 ? -2.657 -2.579 9.859 1.00 85.94 74 ARG A CA 1
ATOM 569 C C . ARG A 1 74 ? -2.053 -1.350 9.188 1.00 85.94 74 ARG A C 1
ATOM 571 O O . ARG A 1 74 ? -2.776 -0.429 8.819 1.00 85.94 74 ARG A O 1
ATOM 578 N N . LEU A 1 75 ? -0.737 -1.343 9.027 1.00 87.12 75 LEU A N 1
ATOM 579 C CA . LEU A 1 75 ? -0.006 -0.259 8.387 1.00 87.12 75 LEU A CA 1
ATOM 580 C C . LEU A 1 75 ? 0.676 -0.778 7.128 1.00 87.12 75 LEU A C 1
ATOM 582 O O . LEU A 1 75 ? 1.366 -1.793 7.166 1.00 87.12 75 LEU A O 1
ATOM 586 N N . ILE A 1 76 ? 0.485 -0.071 6.024 1.00 88.81 76 ILE A N 1
ATOM 587 C CA . ILE A 1 76 ? 1.263 -0.255 4.802 1.00 88.81 76 ILE A CA 1
ATOM 588 C C . ILE A 1 76 ? 2.364 0.790 4.811 1.00 88.81 76 ILE A C 1
ATOM 590 O O . ILE A 1 76 ? 2.075 1.980 4.918 1.00 88.81 76 ILE A O 1
ATOM 594 N N . ILE A 1 77 ? 3.603 0.338 4.703 1.00 88.06 77 ILE A N 1
ATOM 595 C CA . ILE A 1 77 ? 4.803 1.157 4.750 1.00 88.06 77 ILE A CA 1
ATOM 596 C C . ILE A 1 77 ? 5.397 1.220 3.356 1.00 88.06 77 ILE A C 1
ATOM 598 O O . ILE A 1 77 ? 5.581 0.191 2.700 1.00 88.06 77 ILE A O 1
ATOM 602 N N . THR A 1 78 ? 5.698 2.430 2.916 1.00 87.38 78 THR A N 1
ATOM 603 C CA . THR A 1 78 ? 6.381 2.683 1.654 1.00 87.38 78 THR A CA 1
ATOM 604 C C . THR A 1 78 ? 7.559 3.605 1.873 1.00 87.38 78 THR A C 1
ATOM 606 O O . THR A 1 78 ? 7.569 4.370 2.835 1.00 87.38 78 THR A O 1
ATOM 609 N N . ASP A 1 79 ? 8.491 3.632 0.933 1.00 85.81 79 ASP A N 1
ATOM 610 C CA . ASP A 1 79 ? 9.471 4.711 0.869 1.00 85.81 79 ASP A CA 1
ATOM 611 C C . ASP A 1 79 ? 8.819 6.006 0.314 1.00 85.81 79 ASP A C 1
ATOM 613 O O . ASP A 1 79 ? 7.613 6.048 0.012 1.00 85.81 79 ASP A O 1
ATOM 617 N N . LEU A 1 80 ? 9.599 7.085 0.183 1.00 83.38 80 LEU A N 1
ATOM 618 C CA . LEU A 1 80 ? 9.130 8.380 -0.335 1.00 83.38 80 LEU A CA 1
ATOM 619 C C . LEU A 1 80 ? 8.643 8.335 -1.792 1.00 83.38 80 LEU A C 1
ATOM 621 O O . LEU A 1 80 ? 7.777 9.136 -2.163 1.00 83.38 80 LEU A O 1
ATOM 625 N N . GLU A 1 81 ? 9.186 7.432 -2.605 1.00 82.56 81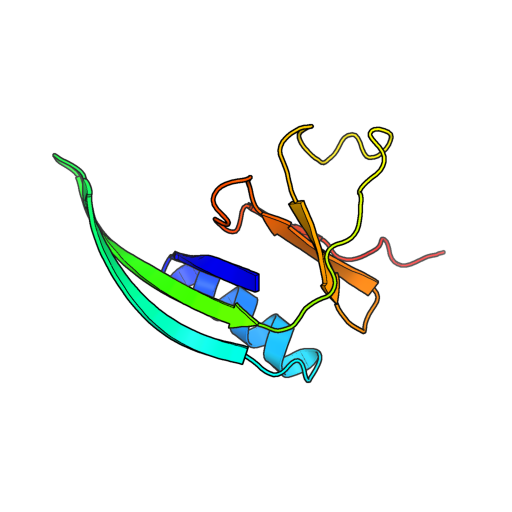 GLU A N 1
ATOM 626 C CA . GLU A 1 81 ? 8.812 7.186 -3.999 1.00 82.56 81 GLU A CA 1
ATOM 627 C C . GLU A 1 81 ? 7.554 6.306 -4.114 1.00 82.56 81 GLU A C 1
ATOM 629 O O . GLU A 1 81 ? 6.914 6.275 -5.167 1.00 82.56 81 GLU A O 1
ATOM 634 N N . GLY A 1 82 ? 7.130 5.665 -3.017 1.00 82.19 82 GLY A N 1
ATOM 635 C CA . GLY A 1 82 ? 5.909 4.863 -2.946 1.00 82.19 82 GLY A CA 1
ATOM 636 C C . GLY A 1 82 ? 6.105 3.385 -3.284 1.00 82.19 82 GLY A C 1
ATOM 637 O O . GLY A 1 82 ? 5.116 2.702 -3.570 1.00 82.19 82 GLY A O 1
ATOM 638 N N . ASN A 1 83 ? 7.338 2.877 -3.269 1.00 85.19 83 ASN A N 1
ATOM 639 C CA . ASN A 1 83 ? 7.587 1.443 -3.339 1.00 85.19 83 ASN A CA 1
ATOM 640 C C . ASN A 1 83 ? 7.174 0.797 -2.018 1.00 85.19 83 ASN A C 1
ATOM 642 O O . ASN A 1 83 ? 7.391 1.351 -0.941 1.00 85.19 83 ASN A O 1
ATOM 646 N N . LEU A 1 84 ? 6.529 -0.364 -2.099 1.00 86.38 84 LEU A N 1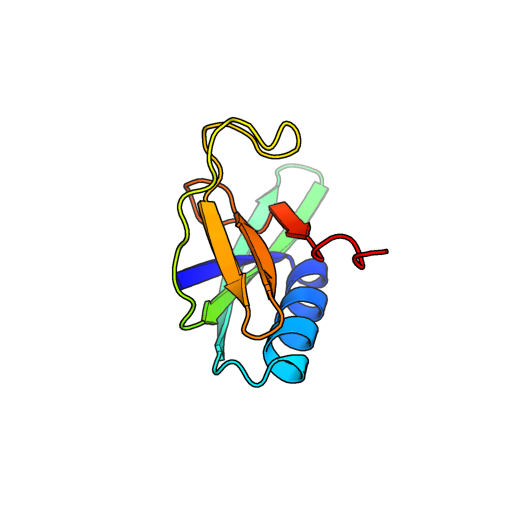
ATOM 647 C CA . LEU A 1 84 ? 6.131 -1.094 -0.902 1.00 86.38 84 LEU A CA 1
ATOM 648 C C . LEU A 1 84 ? 7.374 -1.626 -0.184 1.00 86.38 84 LEU A C 1
ATOM 650 O O . LEU A 1 84 ? 8.115 -2.419 -0.756 1.00 86.38 84 LEU A O 1
ATOM 654 N N . GLU A 1 85 ? 7.556 -1.231 1.073 1.00 85.81 85 GLU A N 1
ATOM 655 C CA . GLU A 1 85 ? 8.633 -1.756 1.916 1.00 85.81 85 GLU A CA 1
ATOM 656 C C . GLU A 1 85 ? 8.125 -2.861 2.835 1.00 85.81 85 GLU A C 1
ATOM 658 O O . GLU A 1 85 ? 8.735 -3.923 2.944 1.00 85.81 85 GLU A O 1
ATOM 663 N N . GLN A 1 86 ? 6.993 -2.626 3.509 1.00 84.19 86 GLN A N 1
ATOM 664 C CA . GLN A 1 86 ? 6.473 -3.581 4.481 1.00 84.19 86 GLN A CA 1
ATOM 665 C C . GLN A 1 86 ? 4.977 -3.411 4.745 1.00 84.19 86 GLN A C 1
ATOM 667 O O . GLN A 1 86 ? 4.448 -2.302 4.750 1.00 84.19 86 GLN A O 1
ATOM 672 N N . ILE A 1 87 ? 4.296 -4.511 5.068 1.00 84.69 87 ILE A N 1
ATOM 673 C CA . ILE A 1 87 ? 2.956 -4.486 5.661 1.00 84.69 87 ILE A CA 1
ATOM 674 C C . ILE A 1 87 ? 3.066 -4.932 7.120 1.00 84.69 87 ILE A C 1
ATOM 676 O O . ILE A 1 87 ? 3.381 -6.082 7.427 1.00 84.69 87 ILE A O 1
ATOM 680 N N . ILE A 1 88 ? 2.817 -4.010 8.046 1.00 82.56 88 ILE A N 1
ATOM 681 C CA . ILE A 1 88 ? 2.912 -4.249 9.485 1.00 82.56 88 ILE A CA 1
ATOM 682 C C . ILE A 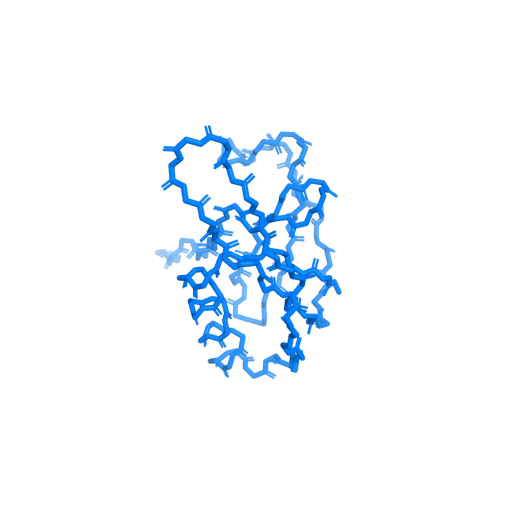1 88 ? 1.514 -4.497 10.036 1.00 82.56 88 ILE A C 1
ATOM 684 O O . ILE A 1 88 ? 0.598 -3.687 9.883 1.00 82.56 88 ILE A O 1
ATOM 688 N N . SER A 1 89 ? 1.350 -5.616 10.737 1.00 75.19 89 SER A N 1
ATOM 689 C CA . SER A 1 89 ? 0.173 -5.818 11.577 1.00 75.19 89 SER A CA 1
ATOM 690 C C . SER A 1 89 ? 0.409 -5.216 12.957 1.00 75.19 89 SER A C 1
ATOM 692 O O . SER A 1 89 ? 1.495 -5.427 13.508 1.00 75.19 89 SER A O 1
ATOM 694 N N . PRO A 1 90 ? -0.568 -4.490 13.539 1.00 65.00 90 PRO A N 1
ATOM 695 C CA . PRO A 1 90 ? -0.443 -4.044 14.915 1.00 65.00 90 PRO A CA 1
ATOM 696 C C . PRO A 1 90 ? -0.189 -5.281 15.784 1.00 65.00 90 PRO A C 1
ATOM 698 O O . PRO A 1 90 ? -0.780 -6.338 15.521 1.00 65.00 90 PRO A O 1
ATOM 701 N N . PRO A 1 91 ? 0.710 -5.200 16.781 1.00 55.19 91 PRO A N 1
ATOM 702 C CA . PRO A 1 91 ? 0.899 -6.311 17.697 1.00 55.19 91 PRO A CA 1
ATOM 703 C C . PRO A 1 91 ? -0.464 -6.641 18.302 1.00 55.19 91 PRO A C 1
ATOM 705 O O . PRO A 1 91 ? -1.147 -5.745 18.797 1.00 55.19 91 PRO A O 1
ATOM 708 N N . ALA A 1 92 ? -0.877 -7.909 18.210 1.00 48.03 92 ALA A N 1
ATOM 709 C CA . ALA A 1 92 ? -2.085 -8.383 18.869 1.00 48.03 92 ALA A CA 1
ATOM 710 C C . ALA A 1 92 ? -1.955 -8.023 20.353 1.00 48.03 92 ALA A C 1
ATOM 712 O O . ALA A 1 92 ? -1.110 -8.583 21.056 1.00 48.03 92 ALA A O 1
ATOM 713 N N . GLY A 1 93 ? -2.706 -7.009 20.785 1.00 45.50 93 GLY A N 1
ATOM 714 C CA . GLY A 1 93 ? -2.685 -6.545 22.163 1.00 45.50 93 GLY A CA 1
ATOM 715 C C . GLY A 1 93 ? -2.997 -7.720 23.081 1.00 45.50 93 GLY A C 1
ATOM 716 O O . GLY A 1 93 ? -3.988 -8.420 22.870 1.00 45.50 93 GLY A O 1
ATOM 717 N N . LYS A 1 94 ? -2.106 -7.959 24.042 1.00 35.84 94 LYS A N 1
ATOM 718 C CA . LYS A 1 94 ? -2.409 -8.756 25.231 1.00 35.84 94 LYS A CA 1
ATOM 719 C C . LYS A 1 94 ? -3.375 -8.001 26.130 1.00 35.84 94 LYS A C 1
ATOM 721 O O . LYS A 1 94 ? -3.231 -6.761 26.211 1.00 35.84 94 LYS A O 1
#

pLDDT: mean 79.04, std 13.03, range [35.84, 92.12]

Foldseek 3Di:
DKAKEFPVVVVVVVVVCVVLVWDKDKDFPAWDADPPDGITTIIIIGTDFDKDD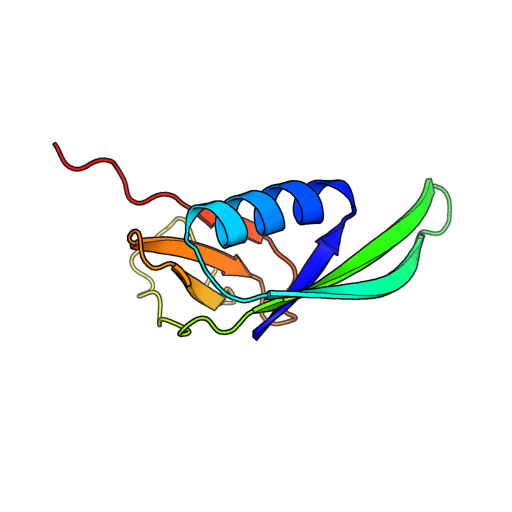DDPVPPVADPQWIWTAGPQRWIFIAGVVRYTDDIGDDPPDD

Sequence (94 aa):
MRFFVTAADSQELVEVLKAEGVPYQMGKGGSIRELGTGSYEIYTVDAYLPEIKISHTDQRLDADSRAFQLPSGRLIITDLEGNLEQIISPPAGK

Radius of gyration: 14.09 Å; chains: 1; bounding box: 35×21×42 Å

Organism: NCBI:txid60893

Secondary structure (DSSP, 8-state):
-EEEEEHHHHHHHHHHHHHTT--EEEEEEEEEEETTTEEEEEEEEEE---EE---TT-TTS-TT-EEEE-TTS-EEEE-TT-BEEEEEPPP---